Protein AF-A0AAW3DAZ5-F1 (afdb_monomer_lite)

Foldseek 3Di:
DAWDWDKDKDFPDDPDPDPVLVVLVVVLVVVVVVLVCVQVVVCRVVVWGDDPPDPSAAKDADVPSQWGIWGKAAPDGFKIKIWTFGDCVSVVVDDRGIIIIITGTDD

Secondary structure (DSSP, 8-state):
---EEEEEEEESS-----HHHHHHHHHHHHHHHHHHHHHHHHHHHHSSPPPTT-TTSEEEEEEETTEEEEEEEE-SSSEEEEEEEE-GGGSTTSSS-EEEEEEEEE-

Sequence (107 aa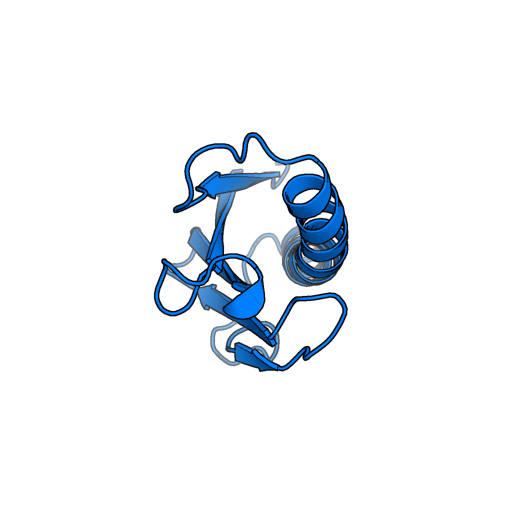):
MIVVVAIVATIAIPMYSNYKTRAKISVTDAIANNHLNQVTDYTFGKKTFPDEASELWGCREVNRDNVIQVCIERIDSQNAVMKVYIDQDILPNIEQPYYQYNLTLVY

Organism: NCBI:txid28110

InterPro domains:
  IPR045584 Pilin-like [SSF54523] (2-68)

Structure (mmCIF, N/CA/C/O backbone):
data_AF-A0AAW3DAZ5-F1
#
_entry.id   AF-A0AAW3DAZ5-F1
#
loop_
_atom_site.group_PDB
_atom_site.id
_atom_site.type_symbol
_atom_site.label_atom_id
_atom_site.label_alt_id
_atom_site.label_comp_id
_atom_site.label_asym_id
_atom_site.label_entity_id
_atom_site.label_seq_id
_atom_site.pdbx_PDB_ins_code
_atom_site.Cartn_x
_atom_site.Cartn_y
_atom_site.Cartn_z
_atom_site.occupancy
_atom_site.B_iso_or_equiv
_atom_site.auth_seq_id
_atom_site.auth_comp_id
_atom_site.auth_asym_id
_atom_site.auth_atom_id
_atom_site.pdbx_PDB_model_num
ATOM 1 N N . MET A 1 1 ? -20.360 11.809 11.724 1.00 42.84 1 MET A N 1
ATOM 2 C CA . MET A 1 1 ? -18.908 11.552 11.748 1.00 42.84 1 MET A CA 1
ATOM 3 C C . MET A 1 1 ? -18.568 10.839 10.455 1.00 42.84 1 MET A C 1
ATOM 5 O O . MET A 1 1 ? -19.071 9.737 10.245 1.00 42.84 1 MET A O 1
ATOM 9 N N . ILE A 1 2 ? -17.888 11.538 9.551 1.00 45.22 2 ILE A N 1
ATOM 10 C CA . ILE A 1 2 ? -17.533 11.068 8.208 1.00 45.22 2 ILE A CA 1
ATOM 11 C C . ILE A 1 2 ? -16.071 10.651 8.309 1.00 45.22 2 ILE A C 1
ATOM 13 O O . ILE A 1 2 ? -15.248 11.481 8.669 1.00 45.22 2 ILE A O 1
ATOM 17 N N . VAL A 1 3 ? -15.759 9.384 8.038 1.00 46.09 3 VAL A N 1
ATOM 18 C CA . VAL A 1 3 ? -14.363 8.937 7.995 1.00 46.09 3 VAL A CA 1
ATOM 19 C C . VAL A 1 3 ? -13.828 9.255 6.607 1.00 46.09 3 VAL A C 1
ATOM 21 O O . VAL A 1 3 ? -14.299 8.690 5.621 1.00 46.09 3 VAL A O 1
ATOM 24 N N . VAL A 1 4 ? -12.889 10.194 6.530 1.00 53.31 4 VAL A N 1
ATOM 25 C CA . VAL A 1 4 ? -12.209 10.567 5.289 1.00 53.31 4 VAL A CA 1
ATOM 26 C C . VAL A 1 4 ? -10.826 9.938 5.313 1.00 53.31 4 VAL A C 1
ATOM 28 O O . VAL A 1 4 ? -10.054 10.163 6.243 1.00 53.31 4 VAL A O 1
ATOM 31 N N . VAL A 1 5 ? -10.515 9.147 4.287 1.00 56.97 5 VAL A N 1
ATOM 32 C CA . VAL A 1 5 ? -9.157 8.652 4.063 1.00 56.97 5 VAL A CA 1
ATOM 33 C C . VAL A 1 5 ? -8.408 9.725 3.281 1.00 56.97 5 VAL A C 1
ATOM 35 O O . VAL A 1 5 ? -8.648 9.914 2.089 1.00 56.97 5 VAL A O 1
ATOM 38 N N . ALA A 1 6 ? -7.535 10.468 3.958 1.00 53.75 6 ALA A N 1
ATOM 39 C CA . ALA A 1 6 ? -6.648 11.406 3.283 1.00 53.75 6 ALA A CA 1
ATOM 40 C C . ALA A 1 6 ? -5.532 10.611 2.593 1.00 53.75 6 ALA A C 1
ATOM 42 O O . ALA A 1 6 ? -4.808 9.880 3.265 1.00 53.75 6 ALA A O 1
ATOM 43 N N . ILE A 1 7 ? -5.422 10.744 1.265 1.00 57.62 7 ILE A N 1
ATOM 44 C CA . ILE A 1 7 ? -4.390 10.093 0.451 1.00 57.62 7 ILE A CA 1
ATOM 45 C C . ILE A 1 7 ? -3.384 11.154 0.011 1.00 57.62 7 ILE A C 1
ATOM 47 O O . ILE A 1 7 ? -3.686 11.986 -0.845 1.00 57.62 7 ILE A O 1
ATOM 51 N N . VAL A 1 8 ? -2.180 11.126 0.584 1.00 54.31 8 VAL A N 1
ATOM 52 C CA . VAL A 1 8 ? -1.070 11.980 0.133 1.00 54.31 8 VAL A CA 1
ATOM 53 C C . VAL A 1 8 ? -0.104 11.122 -0.669 1.00 54.31 8 VAL A C 1
ATOM 55 O O . VAL A 1 8 ? 0.611 10.295 -0.103 1.00 54.31 8 VAL A O 1
ATOM 58 N N . ALA A 1 9 ? -0.098 11.310 -1.989 1.00 51.22 9 ALA A N 1
ATOM 59 C CA . ALA A 1 9 ? 0.868 10.672 -2.871 1.00 51.22 9 ALA A CA 1
ATOM 60 C C . ALA A 1 9 ? 2.204 11.431 -2.797 1.00 51.22 9 ALA A C 1
ATOM 62 O O . ALA A 1 9 ? 2.365 12.500 -3.388 1.00 51.22 9 ALA A O 1
ATOM 63 N N . THR A 1 10 ? 3.166 10.891 -2.053 1.00 51.62 10 THR A N 1
ATOM 64 C CA . THR A 1 10 ? 4.558 11.359 -2.062 1.00 51.62 10 THR A CA 1
ATOM 65 C C . THR A 1 10 ? 5.318 10.549 -3.097 1.00 51.62 10 THR A C 1
ATOM 67 O O . THR A 1 10 ? 5.644 9.380 -2.894 1.00 51.62 10 THR A O 1
ATOM 70 N N . ILE A 1 11 ? 5.576 11.173 -4.242 1.00 54.03 11 ILE A N 1
ATOM 71 C CA . ILE A 1 11 ? 6.433 10.600 -5.270 1.00 54.03 11 ILE A CA 1
ATOM 72 C C . ILE A 1 11 ? 7.887 10.796 -4.829 1.00 54.03 11 ILE A C 1
ATOM 74 O O . ILE A 1 11 ? 8.337 11.928 -4.679 1.00 54.03 11 ILE A O 1
ATOM 78 N N . ALA A 1 12 ? 8.657 9.715 -4.665 1.00 47.22 12 ALA A N 1
ATOM 79 C CA . ALA A 1 12 ? 10.118 9.794 -4.495 1.00 47.22 12 ALA A CA 1
ATOM 80 C C . ALA A 1 12 ? 10.827 10.281 -5.776 1.00 47.22 12 ALA A C 1
ATOM 82 O O . ALA A 1 12 ? 12.042 10.166 -5.924 1.00 47.22 12 ALA A O 1
ATOM 83 N N . ILE A 1 13 ? 10.049 10.777 -6.738 1.00 52.94 13 ILE A N 1
ATOM 84 C CA . ILE A 1 13 ? 10.444 10.891 -8.113 1.00 52.94 13 ILE A CA 1
ATOM 85 C C . ILE A 1 13 ? 10.060 12.241 -8.704 1.00 52.94 13 ILE A C 1
ATOM 87 O O . ILE A 1 13 ? 8.883 12.604 -8.677 1.00 52.94 13 ILE A O 1
ATOM 91 N N . PRO A 1 14 ? 11.044 13.016 -9.204 1.00 45.50 14 PRO A N 1
ATOM 92 C CA . PRO A 1 14 ? 10.798 14.355 -9.711 1.00 45.50 14 PRO A CA 1
ATOM 93 C C . PRO A 1 14 ? 9.784 14.258 -10.848 1.00 45.50 14 PRO A C 1
ATOM 95 O O . PRO A 1 14 ? 9.947 13.428 -11.740 1.00 45.50 14 PRO A O 1
ATOM 98 N N . MET A 1 15 ? 8.727 15.077 -10.784 1.00 45.53 15 MET A N 1
ATOM 99 C CA . MET A 1 15 ? 7.636 15.133 -11.766 1.00 45.53 15 MET A CA 1
ATOM 100 C C . MET A 1 15 ? 8.164 14.917 -13.190 1.00 45.53 15 MET A C 1
ATOM 102 O O . MET A 1 15 ? 8.833 15.776 -13.766 1.00 45.53 15 MET A O 1
ATOM 106 N N . TYR A 1 16 ? 7.905 13.730 -13.741 1.00 52.22 16 TYR A N 1
ATOM 107 C CA . TYR A 1 16 ? 8.557 13.290 -14.964 1.00 52.22 16 TYR A CA 1
ATOM 108 C C . TYR A 1 16 ? 8.080 14.076 -16.182 1.00 52.22 16 TYR A C 1
ATOM 110 O O . TYR A 1 16 ? 6.927 13.988 -16.600 1.00 52.22 16 TYR A O 1
ATOM 118 N N . SER A 1 17 ? 9.032 14.782 -16.790 1.00 46.97 17 SER A N 1
ATOM 119 C CA . SER A 1 17 ? 8.951 15.527 -18.054 1.00 46.97 17 SER A CA 1
ATOM 120 C C . SER A 1 17 ? 8.493 14.685 -19.269 1.00 46.97 17 SER A C 1
ATOM 122 O O . SER A 1 17 ? 8.107 15.232 -20.300 1.00 46.97 17 SER A O 1
ATOM 124 N N . ASN A 1 18 ? 8.473 13.347 -19.172 1.00 58.38 18 ASN A N 1
ATOM 125 C CA . ASN A 1 18 ? 8.263 12.461 -20.319 1.00 58.38 18 ASN A CA 1
ATOM 126 C C . ASN A 1 18 ? 6.845 11.855 -20.367 1.00 58.38 18 ASN A C 1
ATOM 128 O O . ASN A 1 18 ? 6.394 11.194 -19.428 1.00 58.38 18 ASN A O 1
ATOM 132 N N . TYR A 1 19 ? 6.146 12.034 -21.495 1.00 55.97 19 TYR A N 1
ATOM 133 C CA . TYR A 1 19 ? 4.758 11.588 -21.683 1.00 55.97 19 TYR A CA 1
ATOM 134 C C . TYR A 1 19 ? 4.584 10.068 -21.530 1.00 55.97 19 TYR A C 1
ATOM 136 O O . TYR A 1 19 ? 3.567 9.619 -21.004 1.00 55.97 19 TYR A O 1
ATOM 144 N N . LYS A 1 20 ? 5.582 9.272 -21.948 1.00 60.66 20 LYS A N 1
ATOM 145 C CA . LYS A 1 20 ? 5.546 7.806 -21.818 1.00 60.66 20 LYS A CA 1
ATOM 146 C C . LYS A 1 20 ? 5.566 7.376 -20.357 1.00 60.66 20 LYS A C 1
ATOM 148 O O . LYS A 1 20 ? 4.846 6.457 -19.983 1.00 60.66 20 LYS A O 1
ATOM 153 N N . THR A 1 21 ? 6.351 8.064 -19.534 1.00 63.06 21 THR A N 1
ATOM 154 C CA . THR A 1 21 ? 6.418 7.811 -18.094 1.00 63.06 21 THR A CA 1
ATOM 155 C C . THR A 1 21 ? 5.079 8.152 -17.447 1.00 63.06 21 THR A C 1
ATOM 157 O O . THR A 1 21 ? 4.530 7.321 -16.740 1.00 63.06 21 THR A O 1
ATOM 160 N N . ARG A 1 22 ? 4.467 9.295 -17.790 1.00 64.31 22 ARG A N 1
ATOM 161 C CA . ARG A 1 22 ? 3.127 9.666 -17.288 1.00 64.31 22 ARG A CA 1
ATOM 162 C C . ARG A 1 22 ? 2.042 8.656 -17.678 1.00 64.31 22 ARG A C 1
ATOM 164 O O . ARG A 1 22 ? 1.198 8.332 -16.852 1.00 64.31 22 ARG A O 1
ATOM 171 N N . ALA A 1 23 ? 2.078 8.132 -18.904 1.00 63.06 23 ALA A N 1
ATOM 172 C CA . ALA A 1 23 ? 1.124 7.118 -19.353 1.00 63.06 23 ALA A CA 1
ATOM 173 C C . ALA A 1 23 ? 1.283 5.792 -18.592 1.00 63.06 23 ALA A C 1
ATOM 175 O O . ALA A 1 23 ? 0.288 5.225 -18.155 1.00 63.06 23 ALA A O 1
ATOM 176 N N . LYS A 1 24 ? 2.522 5.326 -18.378 1.00 66.00 24 LYS A N 1
ATOM 177 C CA . LYS A 1 24 ? 2.794 4.123 -17.574 1.00 66.00 24 LYS A CA 1
ATOM 178 C C . LYS A 1 24 ? 2.336 4.291 -16.120 1.00 66.00 24 LYS A C 1
ATOM 180 O O . LYS A 1 24 ? 1.704 3.390 -15.582 1.00 66.00 24 LYS A O 1
ATOM 185 N N . ILE A 1 25 ? 2.564 5.470 -15.536 1.00 65.62 25 ILE A N 1
ATOM 186 C CA . ILE A 1 25 ? 2.115 5.821 -14.178 1.00 65.62 25 ILE A CA 1
ATOM 187 C C . ILE A 1 25 ? 0.593 5.822 -14.068 1.00 65.62 25 ILE A C 1
ATOM 189 O O . ILE A 1 25 ? 0.054 5.309 -13.099 1.00 65.62 25 ILE A O 1
ATOM 193 N N . SER A 1 26 ? -0.120 6.345 -15.066 1.00 66.06 26 SER A N 1
ATOM 194 C CA . SER A 1 26 ? -1.586 6.364 -15.026 1.00 66.06 26 SER A CA 1
ATOM 195 C C . SER A 1 26 ? -2.193 4.962 -14.907 1.00 66.06 26 SER A C 1
ATOM 197 O O . SER A 1 26 ? -3.281 4.819 -14.353 1.00 66.06 26 SER A O 1
ATOM 199 N N . VAL A 1 27 ? -1.517 3.930 -15.424 1.00 68.38 27 VAL A N 1
ATOM 200 C CA . VAL A 1 27 ? -1.960 2.539 -15.256 1.00 68.38 27 VAL A CA 1
ATOM 201 C C . VAL A 1 27 ? -1.598 2.016 -13.863 1.00 68.38 27 VAL A C 1
ATOM 203 O O . VAL A 1 27 ? -2.402 1.327 -13.235 1.00 68.38 27 VAL A O 1
ATOM 206 N N . THR A 1 28 ? -0.441 2.419 -13.331 1.00 69.06 28 THR A N 1
ATOM 207 C CA . THR A 1 28 ? -0.055 2.185 -11.933 1.00 69.06 28 THR A CA 1
ATOM 208 C C . THR A 1 28 ? -1.068 2.776 -10.946 1.00 69.06 28 THR A C 1
ATOM 210 O O . THR A 1 28 ? -1.438 2.099 -9.989 1.00 69.06 28 THR A O 1
ATOM 213 N N . ASP A 1 29 ? -1.591 3.977 -11.209 1.00 70.31 29 ASP A N 1
ATOM 214 C CA . ASP A 1 29 ? -2.625 4.619 -10.386 1.00 70.31 29 ASP A CA 1
ATOM 215 C C . ASP A 1 29 ? -3.931 3.812 -10.356 1.00 70.31 29 ASP A C 1
ATOM 217 O O . ASP A 1 29 ? -4.598 3.754 -9.326 1.00 70.31 29 ASP A O 1
ATOM 221 N N . ALA A 1 30 ? -4.312 3.150 -11.4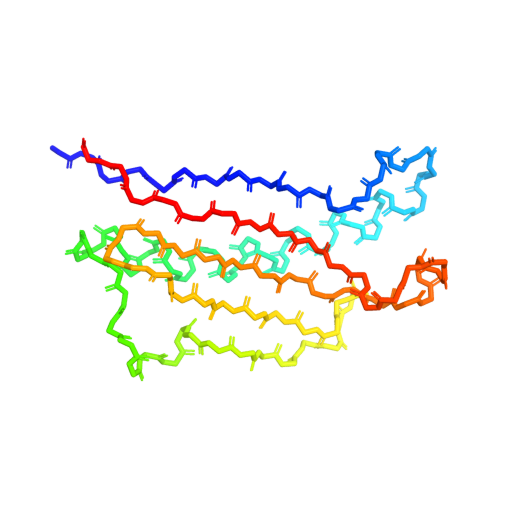53 1.00 76.88 30 ALA A N 1
ATOM 222 C CA . ALA A 1 30 ? -5.509 2.308 -11.475 1.00 76.88 30 ALA A CA 1
ATOM 223 C C . ALA A 1 30 ? -5.361 1.079 -10.557 1.00 76.88 30 ALA A C 1
ATOM 225 O O . ALA A 1 30 ? -6.295 0.724 -9.834 1.00 76.88 30 ALA A O 1
ATOM 226 N N . ILE A 1 31 ? -4.176 0.461 -10.549 1.00 77.88 31 ILE A N 1
ATOM 227 C CA . ILE A 1 31 ? -3.844 -0.666 -9.663 1.00 77.88 31 ILE A CA 1
ATOM 228 C C . ILE A 1 31 ? -3.794 -0.195 -8.204 1.00 77.88 31 ILE A C 1
ATOM 230 O O . ILE A 1 31 ? -4.410 -0.815 -7.335 1.00 77.88 31 ILE A O 1
ATOM 234 N N . ALA A 1 32 ? -3.127 0.934 -7.952 1.00 75.12 32 ALA A N 1
ATOM 235 C CA . ALA A 1 32 ? -3.056 1.574 -6.644 1.00 75.12 32 ALA A CA 1
ATOM 236 C C . ALA A 1 32 ? -4.461 1.870 -6.091 1.00 75.12 32 ALA A C 1
ATOM 238 O O . ALA A 1 32 ? -4.786 1.468 -4.977 1.00 75.12 32 ALA A O 1
ATOM 239 N N . ASN A 1 33 ? -5.329 2.490 -6.895 1.00 79.94 33 ASN A N 1
ATOM 240 C CA . ASN A 1 33 ? -6.701 2.823 -6.511 1.00 79.94 33 ASN A CA 1
ATOM 241 C C . ASN A 1 33 ? -7.543 1.588 -6.192 1.00 79.94 33 ASN A C 1
ATOM 243 O O . ASN A 1 33 ? -8.341 1.626 -5.262 1.00 79.94 33 ASN A O 1
ATOM 247 N N . ASN A 1 34 ? -7.363 0.478 -6.911 1.00 82.88 34 ASN A N 1
ATOM 248 C CA . ASN A 1 34 ? -8.089 -0.753 -6.607 1.00 82.88 34 ASN A CA 1
ATOM 249 C C . ASN A 1 34 ? -7.738 -1.293 -5.207 1.00 82.88 34 ASN A C 1
ATOM 251 O O . ASN A 1 34 ? -8.615 -1.739 -4.470 1.00 82.88 34 ASN A O 1
ATOM 255 N N . HIS A 1 35 ? -6.464 -1.232 -4.817 1.00 80.06 35 HIS A N 1
ATOM 256 C CA . HIS A 1 35 ? -6.027 -1.654 -3.486 1.00 80.06 35 HIS A CA 1
ATOM 257 C C . HIS A 1 35 ? -6.390 -0.647 -2.391 1.00 80.06 35 HIS A C 1
ATOM 259 O O . HIS A 1 35 ? -6.843 -1.056 -1.322 1.00 80.06 35 HIS A O 1
ATOM 265 N N . LEU A 1 36 ? -6.292 0.655 -2.673 1.00 81.25 36 LEU A N 1
ATOM 266 C CA . LEU A 1 36 ? -6.771 1.706 -1.773 1.00 81.25 36 LEU A CA 1
ATOM 267 C C . LEU A 1 36 ? -8.264 1.543 -1.492 1.00 81.25 36 LEU A C 1
ATOM 269 O O . LEU A 1 36 ? -8.648 1.530 -0.328 1.00 81.25 36 LEU A O 1
ATOM 273 N N . ASN A 1 37 ? -9.083 1.317 -2.523 1.00 82.56 37 ASN A N 1
ATOM 274 C CA . ASN A 1 37 ? -10.523 1.114 -2.369 1.00 82.56 37 ASN A CA 1
ATOM 275 C C . ASN A 1 37 ? -10.845 -0.076 -1.460 1.00 82.56 37 ASN A C 1
ATOM 277 O O . ASN A 1 37 ? -11.734 0.041 -0.631 1.00 82.56 37 ASN A O 1
ATOM 281 N N . GLN A 1 38 ? -10.093 -1.181 -1.516 1.00 81.56 38 GLN A N 1
ATOM 282 C CA . GLN A 1 38 ? -10.311 -2.316 -0.604 1.00 81.56 38 GLN A CA 1
ATOM 283 C C . GLN A 1 38 ? -10.084 -1.938 0.869 1.00 81.56 38 GLN A C 1
ATOM 285 O O . GLN A 1 38 ? -10.867 -2.319 1.742 1.00 81.56 38 GLN A O 1
ATOM 290 N N . VAL A 1 39 ? -9.032 -1.163 1.156 1.00 80.50 39 VAL A N 1
ATOM 291 C CA . VAL A 1 39 ? -8.747 -0.672 2.514 1.00 80.50 39 VAL A CA 1
ATOM 292 C C . VAL A 1 39 ? -9.780 0.378 2.931 1.00 80.50 39 VAL A C 1
ATOM 294 O O . VAL A 1 39 ? -10.279 0.347 4.059 1.00 80.50 39 VAL A O 1
ATOM 297 N N . THR A 1 40 ? -10.144 1.292 2.031 1.00 77.69 40 THR A N 1
ATOM 298 C CA . THR A 1 40 ? -11.133 2.345 2.278 1.00 77.69 40 THR A CA 1
ATOM 299 C C . THR A 1 40 ? -12.531 1.774 2.501 1.00 77.69 40 THR A C 1
ATOM 301 O O . THR A 1 40 ? -13.170 2.181 3.463 1.00 77.69 40 THR A O 1
ATOM 304 N N . ASP A 1 41 ? -12.985 0.800 1.712 1.00 80.94 41 ASP A N 1
ATOM 305 C CA . ASP A 1 41 ? -14.300 0.160 1.850 1.00 80.94 41 ASP A CA 1
ATOM 306 C C . ASP A 1 41 ? -14.431 -0.562 3.194 1.00 80.94 41 ASP A C 1
ATOM 308 O O . ASP A 1 41 ? -15.424 -0.390 3.910 1.00 80.94 41 ASP A O 1
ATOM 312 N N . TYR A 1 42 ? -13.392 -1.309 3.592 1.00 79.94 42 TYR A N 1
ATOM 313 C CA . TYR A 1 42 ? -13.337 -1.919 4.921 1.00 79.94 42 TYR A CA 1
ATOM 314 C C . TYR A 1 42 ? -13.465 -0.854 6.014 1.00 79.94 42 TYR A C 1
ATOM 316 O O . TYR A 1 42 ? -14.246 -0.987 6.965 1.00 79.94 42 TYR A O 1
ATOM 324 N N . THR A 1 43 ? -12.705 0.230 5.863 1.00 78.44 43 THR A N 1
ATOM 325 C CA . THR A 1 43 ? -12.630 1.271 6.881 1.00 78.44 43 THR A CA 1
ATOM 326 C C . THR A 1 43 ? -13.890 2.136 6.921 1.00 78.44 43 THR A C 1
ATOM 328 O O . THR A 1 43 ? -14.291 2.573 7.995 1.00 78.44 43 THR A O 1
ATOM 331 N N . PHE A 1 44 ? -14.584 2.336 5.801 1.00 74.44 44 PHE A N 1
ATOM 332 C CA . PHE A 1 44 ? -15.852 3.061 5.755 1.00 74.44 44 PHE A CA 1
ATOM 333 C C . PHE A 1 44 ? -16.949 2.305 6.515 1.00 74.44 44 PHE A C 1
ATOM 335 O O . PHE A 1 44 ? -17.723 2.910 7.258 1.00 74.44 44 PHE A O 1
ATOM 342 N N . GLY A 1 45 ? -16.969 0.972 6.402 1.00 70.38 45 GLY A N 1
ATOM 343 C CA . GLY A 1 45 ? -17.917 0.120 7.120 1.00 70.38 45 GLY A CA 1
ATOM 344 C C . GLY A 1 45 ? -17.657 0.026 8.628 1.00 70.38 45 GLY A C 1
ATOM 345 O O . GLY A 1 45 ? -18.607 -0.022 9.409 1.00 70.38 45 GLY A O 1
ATOM 346 N N . LYS A 1 46 ? -16.385 0.011 9.055 1.00 75.69 46 LYS A N 1
ATOM 347 C CA . LYS A 1 46 ? -16.004 -0.242 10.462 1.00 75.69 46 LYS A CA 1
ATOM 348 C C . LYS A 1 46 ? -15.454 0.963 11.226 1.00 75.69 46 LYS A C 1
ATOM 350 O O . LYS A 1 46 ? -15.343 0.901 12.446 1.00 75.69 46 LYS A O 1
ATOM 355 N N . LYS A 1 47 ? -15.139 2.061 10.535 1.00 76.00 47 LYS A N 1
ATOM 356 C CA . LYS A 1 47 ? -14.464 3.267 11.058 1.00 76.00 47 LYS A CA 1
ATOM 357 C C . LYS A 1 47 ? -13.094 3.006 11.689 1.00 76.00 47 LYS A C 1
ATOM 359 O O . LYS A 1 47 ? -12.583 3.840 12.429 1.00 76.00 47 LYS A O 1
ATOM 364 N N . THR A 1 48 ? -12.501 1.860 11.387 1.00 81.19 48 THR A N 1
ATOM 365 C CA . THR A 1 48 ? -11.179 1.447 11.849 1.00 81.19 48 THR A CA 1
ATOM 366 C C . THR A 1 48 ? -10.447 0.781 10.701 1.00 81.19 48 THR A C 1
ATOM 368 O O . THR A 1 48 ? -11.072 0.146 9.845 1.00 81.19 48 THR A O 1
ATOM 371 N N . PHE A 1 49 ? -9.121 0.867 10.709 1.00 84.12 49 PHE A N 1
ATOM 372 C CA . PHE A 1 49 ? -8.327 0.050 9.807 1.00 84.12 49 PHE A CA 1
ATOM 373 C C . PHE A 1 49 ? -8.518 -1.452 10.080 1.00 84.12 49 PHE A C 1
ATOM 375 O O . PHE A 1 49 ? -8.898 -1.834 11.194 1.00 84.12 49 PHE A O 1
ATOM 382 N N . PRO A 1 50 ? -8.261 -2.308 9.075 1.00 82.88 50 PRO A N 1
ATOM 383 C CA . PRO A 1 50 ? -8.185 -3.750 9.270 1.00 82.88 50 PRO A CA 1
ATOM 384 C C . PRO A 1 50 ? -7.219 -4.146 10.395 1.00 82.88 50 PRO A C 1
ATOM 386 O O . PRO A 1 50 ? -6.203 -3.482 10.635 1.00 82.88 50 PRO A O 1
ATOM 389 N N . ASP A 1 51 ? -7.526 -5.247 11.078 1.00 85.06 51 ASP A N 1
ATOM 390 C CA . ASP A 1 51 ? -6.639 -5.843 12.083 1.00 85.06 51 ASP A CA 1
ATOM 391 C C . ASP A 1 51 ? -5.280 -6.185 11.463 1.00 85.06 51 ASP A C 1
ATOM 393 O O . ASP A 1 51 ? -5.213 -6.452 10.267 1.00 85.06 51 ASP A O 1
ATOM 397 N N . GLU A 1 52 ? -4.196 -6.192 12.242 1.00 78.56 52 GLU A N 1
ATOM 398 C CA . GLU A 1 52 ? -2.834 -6.439 11.723 1.00 78.56 52 GLU A CA 1
ATOM 399 C C . GLU A 1 52 ? -2.686 -7.788 11.003 1.00 78.56 52 GLU A C 1
ATOM 401 O O . GLU A 1 52 ? -1.882 -7.911 10.087 1.00 78.56 52 GLU A O 1
ATOM 406 N N . ALA A 1 53 ? -3.504 -8.781 11.364 1.00 81.25 53 ALA A N 1
ATOM 407 C CA . ALA A 1 53 ? -3.543 -10.089 10.709 1.00 81.25 53 ALA A CA 1
ATOM 408 C C . ALA A 1 53 ? -4.357 -10.112 9.398 1.00 81.25 53 ALA A C 1
ATOM 410 O O . ALA A 1 53 ? -4.507 -11.168 8.787 1.00 81.25 53 ALA A O 1
ATOM 411 N N . SER A 1 54 ? -4.934 -8.983 8.982 1.00 83.81 54 SER A N 1
ATOM 412 C CA . SER A 1 54 ? -5.706 -8.895 7.744 1.00 83.81 54 SER A CA 1
ATOM 413 C C . SER A 1 54 ? -4.821 -9.138 6.526 1.00 83.81 54 SER A C 1
ATOM 415 O O . SER A 1 54 ? -3.756 -8.542 6.389 1.00 83.81 54 SER A O 1
ATOM 417 N N . GLU A 1 55 ? -5.326 -9.918 5.572 1.00 83.38 55 GLU A N 1
ATOM 418 C CA . GLU A 1 55 ? -4.679 -10.135 4.272 1.00 83.38 55 GLU A CA 1
ATOM 419 C C . GLU A 1 55 ? -4.564 -8.851 3.435 1.00 83.38 55 GLU A C 1
ATOM 421 O O . GLU A 1 55 ? -3.884 -8.843 2.410 1.00 83.38 55 GLU A O 1
ATOM 426 N N . LEU A 1 56 ? -5.261 -7.778 3.832 1.00 83.12 56 LEU A N 1
ATOM 427 C CA . LEU A 1 56 ? -5.148 -6.453 3.217 1.00 83.12 56 LEU A CA 1
ATOM 428 C C . LEU A 1 56 ? -3.789 -5.792 3.492 1.00 83.12 56 LEU A C 1
ATOM 430 O O . LEU A 1 56 ? -3.445 -4.828 2.812 1.00 83.12 56 LEU A O 1
ATOM 434 N N . TRP A 1 57 ? -3.029 -6.301 4.463 1.00 87.31 57 TRP A N 1
ATOM 435 C CA . TRP A 1 57 ? -1.664 -5.872 4.740 1.00 87.31 57 TRP A CA 1
ATOM 436 C C . TRP A 1 57 ? -0.636 -6.778 4.065 1.00 87.31 57 TRP A C 1
ATOM 438 O O . TRP A 1 57 ? -0.907 -7.927 3.715 1.00 87.31 57 TRP A O 1
ATOM 448 N N . GLY A 1 58 ? 0.577 -6.254 3.929 1.00 87.62 58 GLY A N 1
ATOM 449 C CA . GLY A 1 58 ? 1.713 -6.948 3.343 1.00 87.62 58 GLY A CA 1
ATOM 450 C C . GLY A 1 58 ? 1.921 -6.626 1.868 1.00 87.62 58 GLY A C 1
ATOM 451 O O . GLY A 1 58 ? 1.273 -5.751 1.288 1.00 87.62 58 GLY A O 1
ATOM 452 N N . CYS A 1 59 ? 2.886 -7.32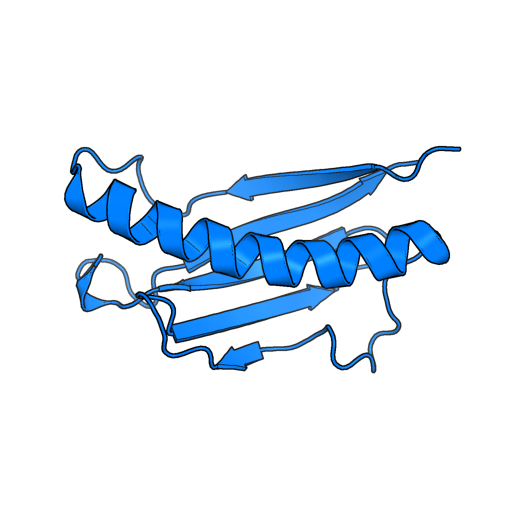4 1.278 1.00 89.00 59 CYS A N 1
ATOM 453 C CA . CYS A 1 59 ? 3.272 -7.170 -0.116 1.00 89.00 59 CYS A CA 1
ATOM 454 C C . CYS A 1 59 ? 2.573 -8.208 -0.990 1.00 89.00 59 CYS A C 1
ATOM 456 O O . CYS A 1 59 ? 2.599 -9.403 -0.698 1.00 89.00 59 CYS A O 1
ATOM 458 N N . ARG A 1 60 ? 1.977 -7.746 -2.086 1.00 86.81 60 ARG A N 1
ATOM 459 C CA . ARG A 1 60 ? 1.394 -8.581 -3.132 1.00 86.81 60 ARG A CA 1
ATOM 460 C C . ARG A 1 60 ? 2.115 -8.311 -4.439 1.00 86.81 60 ARG A C 1
ATOM 462 O O . ARG A 1 60 ? 2.173 -7.168 -4.893 1.00 86.81 60 ARG A O 1
ATOM 469 N N . GLU A 1 61 ? 2.646 -9.364 -5.046 1.00 86.56 61 GLU A N 1
ATOM 470 C CA . GLU A 1 61 ? 3.175 -9.288 -6.402 1.00 86.56 61 GLU A CA 1
ATOM 471 C C . GLU A 1 61 ? 2.024 -9.091 -7.390 1.00 86.56 61 GLU A C 1
ATOM 473 O O . GLU A 1 61 ? 1.010 -9.789 -7.347 1.00 86.56 61 GLU A O 1
ATOM 478 N N . VAL A 1 62 ? 2.186 -8.112 -8.274 1.00 83.56 62 VAL A N 1
ATOM 479 C CA . VAL A 1 62 ? 1.218 -7.784 -9.322 1.00 83.56 62 VAL A CA 1
ATOM 480 C C . VAL A 1 62 ? 1.783 -8.159 -10.688 1.00 83.56 62 VAL A C 1
ATOM 482 O O . VAL A 1 62 ? 1.055 -8.732 -11.496 1.00 83.56 62 VAL A O 1
ATOM 485 N N . ASN A 1 63 ? 3.069 -7.867 -10.934 1.00 80.25 63 ASN A N 1
ATOM 486 C CA . ASN A 1 63 ? 3.798 -8.144 -12.180 1.00 80.25 63 ASN A CA 1
ATOM 487 C C . ASN A 1 63 ? 2.990 -7.824 -13.448 1.00 80.25 63 ASN A C 1
ATOM 489 O O . ASN A 1 63 ? 2.953 -8.591 -14.414 1.00 80.25 63 ASN A O 1
ATOM 493 N N . ARG A 1 64 ? 2.296 -6.685 -13.434 1.00 75.38 64 ARG A N 1
ATOM 494 C CA . ARG A 1 64 ? 1.365 -6.289 -14.489 1.00 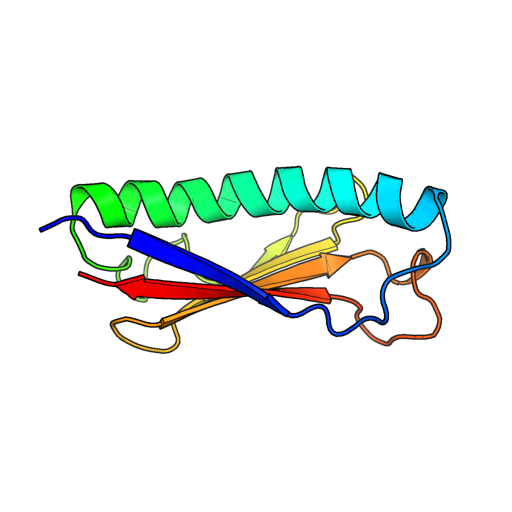75.38 64 ARG A CA 1
ATOM 495 C C . ARG A 1 64 ? 1.442 -4.796 -14.722 1.00 75.38 64 ARG A C 1
ATOM 497 O O . ARG A 1 64 ? 1.550 -4.023 -13.776 1.00 75.38 64 ARG A O 1
ATOM 504 N N . ASP A 1 65 ? 1.348 -4.401 -15.990 1.00 72.12 65 ASP A N 1
ATOM 505 C CA . ASP A 1 65 ? 1.183 -3.004 -16.385 1.00 72.12 65 ASP A CA 1
ATOM 506 C C . ASP A 1 65 ? 2.213 -2.072 -15.724 1.00 72.12 65 ASP A C 1
ATOM 508 O O . ASP A 1 65 ? 1.878 -0.967 -15.303 1.00 72.12 65 ASP A O 1
ATOM 512 N N . ASN A 1 66 ? 3.478 -2.517 -15.677 1.00 77.94 66 ASN A N 1
ATOM 513 C CA . ASN A 1 66 ? 4.626 -1.812 -15.094 1.00 77.94 66 ASN A CA 1
ATOM 514 C C . ASN A 1 66 ? 4.721 -1.816 -13.558 1.00 77.94 66 ASN A C 1
ATOM 516 O O . ASN A 1 66 ? 5.642 -1.205 -13.022 1.00 77.94 66 ASN A O 1
ATOM 520 N N . VAL A 1 67 ? 3.805 -2.480 -12.854 1.00 81.69 67 VAL A N 1
ATOM 521 C CA . VAL A 1 67 ? 3.830 -2.643 -11.396 1.00 81.69 67 VAL A CA 1
ATOM 522 C C . VAL A 1 67 ? 4.384 -4.018 -11.057 1.00 81.69 67 VAL A C 1
ATOM 524 O O . VAL A 1 67 ? 3.831 -5.028 -11.490 1.00 81.69 67 VAL A O 1
ATOM 527 N N . ILE A 1 68 ? 5.451 -4.054 -10.264 1.00 85.88 68 ILE A N 1
ATOM 528 C CA . ILE A 1 68 ? 6.053 -5.301 -9.783 1.00 85.88 68 ILE A CA 1
ATOM 529 C C . ILE A 1 68 ? 5.257 -5.800 -8.579 1.00 85.88 68 ILE A C 1
ATOM 531 O O . ILE A 1 68 ? 4.737 -6.913 -8.576 1.00 85.88 68 ILE A O 1
ATOM 535 N N . GLN A 1 69 ? 5.104 -4.947 -7.568 1.00 87.94 69 GLN A N 1
ATOM 536 C CA . GLN A 1 69 ? 4.493 -5.312 -6.295 1.00 87.94 69 GLN A CA 1
ATOM 537 C C . GLN A 1 69 ? 3.805 -4.109 -5.649 1.00 87.94 69 GLN A C 1
ATOM 539 O O . GLN A 1 69 ? 4.206 -2.959 -5.843 1.00 87.94 69 GLN A O 1
ATOM 544 N N . VAL A 1 70 ? 2.788 -4.380 -4.838 1.00 87.00 70 VAL A N 1
ATOM 545 C CA . VAL A 1 70 ? 2.157 -3.390 -3.964 1.00 87.00 70 VAL A CA 1
ATOM 546 C C . VAL A 1 70 ? 2.284 -3.857 -2.529 1.00 87.00 70 VAL A C 1
ATOM 548 O O . VAL A 1 70 ? 1.834 -4.947 -2.195 1.00 87.00 70 VAL A O 1
ATOM 551 N N . CYS A 1 71 ? 2.880 -3.027 -1.685 1.00 88.44 71 CYS A N 1
ATOM 552 C CA . CYS A 1 71 ? 3.024 -3.270 -0.258 1.00 88.44 71 CYS A CA 1
ATOM 553 C C . CYS A 1 71 ? 2.152 -2.293 0.516 1.00 88.44 71 CYS A C 1
ATOM 555 O O . CYS A 1 71 ? 2.277 -1.085 0.328 1.00 88.44 71 CYS A O 1
ATOM 557 N N . ILE A 1 72 ? 1.290 -2.803 1.390 1.00 89.25 72 ILE A N 1
ATOM 558 C CA . ILE A 1 72 ? 0.479 -1.984 2.290 1.00 89.25 72 ILE A CA 1
ATOM 559 C C . ILE A 1 72 ? 0.886 -2.308 3.718 1.00 89.25 72 ILE A C 1
ATOM 561 O O . ILE A 1 72 ? 0.824 -3.456 4.153 1.00 89.25 72 ILE A O 1
ATOM 565 N N . GLU A 1 73 ? 1.296 -1.291 4.455 1.00 87.69 73 GLU A N 1
ATOM 566 C CA . GLU A 1 73 ? 1.793 -1.420 5.815 1.00 87.69 73 GLU A CA 1
ATOM 567 C C . GLU A 1 73 ? 0.971 -0.512 6.721 1.00 87.69 73 GLU A C 1
ATOM 569 O O . GLU A 1 73 ? 0.805 0.683 6.463 1.00 87.69 73 GLU A O 1
ATOM 574 N N . ARG A 1 74 ? 0.444 -1.076 7.805 1.00 86.56 74 ARG A N 1
ATOM 575 C CA . ARG A 1 74 ? -0.175 -0.283 8.860 1.00 86.56 74 ARG A CA 1
ATOM 576 C C . ARG A 1 74 ? 0.932 0.323 9.721 1.00 86.56 74 ARG A C 1
ATOM 578 O O . ARG A 1 74 ? 1.802 -0.400 10.194 1.00 86.56 74 ARG A O 1
ATOM 585 N N . ILE A 1 75 ? 0.898 1.640 9.909 1.00 87.75 75 ILE A N 1
ATOM 586 C CA . ILE A 1 75 ? 1.850 2.350 10.772 1.00 87.75 75 ILE A CA 1
ATOM 587 C C . ILE A 1 75 ? 1.309 2.370 12.201 1.00 87.75 75 ILE A C 1
ATOM 589 O O . ILE A 1 75 ? 2.020 2.041 13.144 1.00 87.75 75 ILE A O 1
ATOM 593 N N . ASP A 1 76 ? 0.037 2.740 12.359 1.00 86.94 76 ASP A N 1
ATOM 594 C CA . ASP A 1 76 ? -0.633 2.800 13.653 1.00 86.94 76 ASP A CA 1
ATOM 595 C C . ASP A 1 76 ? -2.164 2.652 13.498 1.00 86.94 76 ASP A C 1
ATOM 597 O O . ASP A 1 76 ? -2.675 2.155 12.495 1.00 86.94 76 ASP A O 1
ATOM 601 N N . SER A 1 77 ? -2.936 3.007 14.528 1.00 83.25 77 SER A N 1
ATOM 602 C CA . SER A 1 77 ? -4.408 2.937 14.505 1.00 83.25 77 SER A CA 1
ATOM 603 C C . SER A 1 77 ? -5.107 3.887 13.523 1.00 83.25 77 SER A C 1
ATOM 605 O O . SER A 1 77 ? -6.274 3.668 13.207 1.00 83.25 77 SER A O 1
ATOM 607 N N . GLN A 1 78 ? -4.409 4.913 13.047 1.00 83.88 78 GLN A N 1
ATOM 608 C CA . GLN A 1 78 ? -4.917 6.003 12.218 1.00 83.88 78 GLN A CA 1
ATOM 609 C C . GLN A 1 78 ? -4.116 6.190 10.935 1.00 83.88 78 GLN A C 1
ATOM 611 O O . GLN A 1 78 ? -4.648 6.751 9.983 1.00 83.88 78 GLN A O 1
ATOM 616 N N . ASN A 1 79 ? -2.875 5.705 10.876 1.00 85.38 79 ASN A N 1
ATOM 617 C CA . ASN A 1 79 ? -2.003 5.843 9.718 1.00 85.38 79 ASN A CA 1
ATOM 618 C C . ASN A 1 79 ? -1.628 4.489 9.110 1.00 85.38 79 ASN A C 1
ATOM 620 O O . ASN A 1 79 ? -1.285 3.531 9.804 1.00 85.38 79 ASN A O 1
ATOM 624 N N . ALA A 1 80 ? -1.650 4.437 7.786 1.00 86.31 80 ALA A N 1
ATOM 625 C CA . ALA A 1 80 ? -1.122 3.353 6.979 1.00 86.31 80 ALA A CA 1
ATOM 626 C C . ALA A 1 80 ? -0.377 3.936 5.775 1.00 86.31 80 ALA A C 1
ATOM 628 O O . ALA A 1 80 ? -0.545 5.099 5.407 1.00 86.31 80 ALA A O 1
ATOM 629 N N . VAL A 1 81 ? 0.466 3.129 5.154 1.00 87.62 81 VAL A N 1
ATOM 630 C CA . VAL A 1 81 ? 1.214 3.505 3.962 1.00 87.62 81 VAL A CA 1
ATOM 631 C C . VAL A 1 81 ? 1.076 2.416 2.918 1.00 87.62 81 VAL A C 1
ATOM 633 O O . VAL A 1 81 ? 1.170 1.232 3.221 1.00 87.62 81 VAL A O 1
ATOM 636 N N . MET A 1 82 ? 0.858 2.819 1.673 1.00 86.06 82 MET A N 1
ATOM 637 C CA . MET A 1 82 ? 0.914 1.926 0.527 1.00 86.06 82 MET A CA 1
ATOM 638 C C . MET A 1 82 ? 2.071 2.336 -0.375 1.00 86.06 82 MET A C 1
ATOM 640 O O . MET A 1 82 ? 2.144 3.480 -0.817 1.00 86.06 82 MET A O 1
ATOM 644 N N . LYS A 1 83 ? 2.959 1.392 -0.670 1.00 86.81 83 LYS A N 1
ATOM 645 C CA . LYS A 1 83 ? 4.072 1.535 -1.605 1.00 86.81 83 LYS A CA 1
ATOM 646 C C . LYS A 1 83 ? 3.790 0.695 -2.841 1.00 86.81 83 LYS A C 1
ATOM 648 O O . LYS A 1 83 ? 3.598 -0.514 -2.746 1.00 86.81 83 LYS A O 1
ATOM 653 N N . VAL A 1 84 ? 3.770 1.331 -4.001 1.00 85.19 84 VAL A N 1
ATOM 654 C CA . VAL A 1 84 ? 3.550 0.683 -5.294 1.00 85.19 84 VAL A CA 1
ATOM 655 C C . VAL A 1 84 ? 4.864 0.693 -6.047 1.00 85.19 84 VAL A C 1
ATOM 657 O O . VAL A 1 84 ? 5.296 1.742 -6.521 1.00 85.19 84 VAL A O 1
ATOM 660 N N . TYR A 1 85 ? 5.513 -0.461 -6.121 1.00 84.75 85 TYR A N 1
ATOM 661 C CA . TYR A 1 85 ? 6.796 -0.620 -6.788 1.00 84.75 85 TYR A CA 1
ATOM 662 C C . TYR A 1 85 ? 6.573 -0.822 -8.276 1.00 84.75 85 TYR A C 1
ATOM 664 O O . TYR A 1 85 ? 5.785 -1.676 -8.694 1.00 84.75 85 TYR A O 1
ATOM 672 N N . ILE A 1 86 ? 7.290 -0.041 -9.068 1.00 82.44 86 ILE A N 1
ATOM 673 C CA . ILE A 1 86 ? 7.232 -0.100 -10.518 1.00 82.44 86 ILE A CA 1
ATOM 674 C C . ILE A 1 86 ? 8.503 -0.711 -11.085 1.00 82.44 86 ILE A C 1
ATOM 676 O O . ILE A 1 86 ? 9.520 -0.837 -10.404 1.00 82.44 86 ILE A O 1
ATOM 680 N N . ASP A 1 87 ? 8.419 -1.102 -12.347 1.00 80.50 87 ASP A N 1
ATOM 681 C CA . ASP A 1 87 ? 9.537 -1.686 -13.060 1.00 80.50 87 ASP A CA 1
ATOM 682 C C . ASP A 1 87 ? 10.739 -0.729 -13.104 1.00 80.50 87 ASP A C 1
ATOM 684 O O . ASP A 1 87 ? 10.607 0.450 -13.463 1.00 80.50 87 ASP A O 1
ATOM 688 N N . GLN A 1 88 ? 11.919 -1.244 -12.750 1.00 75.69 88 GLN A N 1
ATOM 689 C CA . GLN A 1 88 ? 13.168 -0.490 -12.788 1.00 75.69 88 GLN A CA 1
ATOM 690 C C . GLN A 1 88 ? 13.510 -0.044 -14.215 1.00 75.69 88 GLN A C 1
ATOM 692 O O . GLN A 1 88 ? 14.101 1.020 -14.381 1.00 75.69 88 GLN A O 1
ATOM 697 N N . ASP A 1 89 ? 13.054 -0.754 -15.252 1.00 75.38 89 ASP A N 1
ATOM 698 C CA . ASP A 1 89 ? 13.227 -0.341 -16.652 1.00 75.38 89 ASP A CA 1
ATOM 699 C C . ASP A 1 89 ? 12.584 1.020 -16.971 1.00 75.38 89 ASP A C 1
ATOM 701 O O . ASP A 1 89 ? 12.932 1.688 -17.948 1.00 75.38 89 ASP A O 1
ATOM 705 N N . ILE A 1 90 ? 11.629 1.470 -16.156 1.00 73.19 90 ILE A N 1
ATOM 706 C CA . ILE A 1 90 ? 10.972 2.770 -16.338 1.00 73.19 90 ILE A CA 1
ATOM 707 C C . ILE A 1 90 ? 11.855 3.880 -15.800 1.00 73.19 90 ILE A C 1
ATOM 709 O O . ILE A 1 90 ? 11.884 4.967 -16.378 1.00 73.19 90 ILE A O 1
ATOM 713 N N . LEU A 1 91 ? 12.557 3.599 -14.702 1.00 72.25 91 LEU A N 1
ATOM 714 C CA . LEU A 1 91 ? 13.392 4.530 -13.958 1.00 72.25 91 LEU A CA 1
ATOM 715 C C . LEU A 1 91 ? 14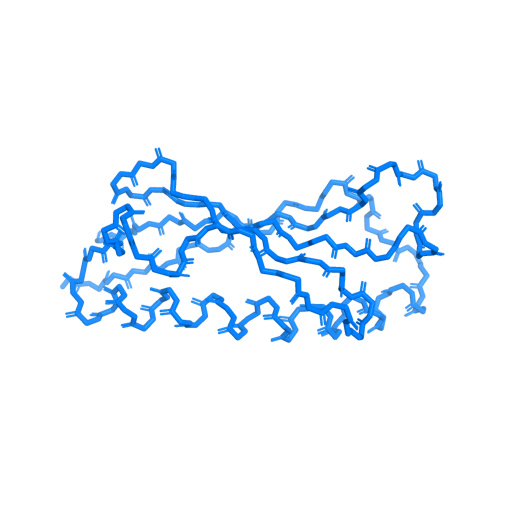.717 3.860 -13.592 1.00 72.25 91 LEU A C 1
ATOM 717 O O . LEU A 1 91 ? 14.982 3.614 -12.417 1.00 72.25 91 LEU A O 1
ATOM 721 N N . PRO A 1 92 ? 15.583 3.611 -14.586 1.00 70.69 92 PRO A N 1
ATOM 722 C CA . PRO A 1 92 ? 16.792 2.808 -14.395 1.00 70.69 92 PRO A CA 1
ATOM 723 C C . PRO A 1 92 ? 17.796 3.448 -13.429 1.00 70.69 92 PRO A C 1
ATOM 725 O O . PRO A 1 92 ? 18.642 2.759 -12.867 1.00 70.69 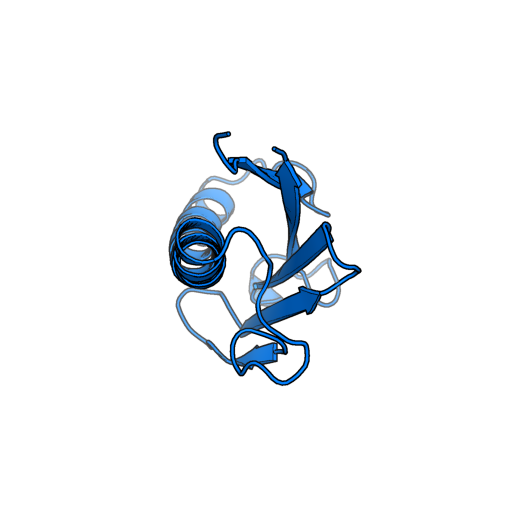92 PRO A O 1
ATOM 728 N N . ASN A 1 93 ? 17.687 4.762 -13.213 1.00 73.31 93 ASN A N 1
ATOM 729 C CA . ASN A 1 93 ? 18.547 5.533 -12.314 1.00 73.31 93 ASN A CA 1
ATOM 730 C C . ASN A 1 93 ? 18.093 5.493 -10.846 1.00 73.31 93 ASN A C 1
ATOM 732 O O . ASN A 1 93 ? 18.688 6.173 -10.013 1.00 73.31 93 ASN A O 1
ATOM 736 N N . ILE A 1 94 ? 17.008 4.781 -10.537 1.00 71.12 94 ILE A N 1
ATOM 737 C CA . ILE A 1 94 ? 16.437 4.693 -9.196 1.00 71.12 94 ILE A CA 1
ATOM 738 C C . ILE A 1 94 ? 16.357 3.223 -8.831 1.00 71.12 94 ILE A C 1
ATOM 740 O O . ILE A 1 94 ? 15.742 2.429 -9.536 1.00 71.12 94 ILE A O 1
ATOM 744 N N . GLU A 1 95 ? 17.000 2.866 -7.729 1.00 73.44 95 GLU A N 1
ATOM 745 C CA . GLU A 1 95 ? 16.946 1.514 -7.198 1.00 73.44 95 GLU A CA 1
ATOM 746 C C . GLU A 1 95 ? 15.568 1.284 -6.563 1.00 73.44 95 GLU A C 1
ATOM 748 O O . GLU A 1 95 ? 15.135 2.066 -5.718 1.00 73.44 95 GLU A O 1
ATOM 753 N N . GLN A 1 96 ? 14.864 0.242 -7.017 1.00 73.38 96 GLN A N 1
ATOM 754 C CA . GLN A 1 96 ? 13.510 -0.116 -6.569 1.00 73.38 96 GLN A CA 1
ATOM 755 C C . GLN A 1 96 ? 12.515 1.064 -6.592 1.00 73.38 96 GLN A C 1
ATOM 757 O O . GLN A 1 96 ? 12.006 1.467 -5.545 1.00 73.38 96 GLN A O 1
ATOM 762 N N . PRO A 1 97 ? 12.212 1.640 -7.769 1.00 78.25 97 PRO A N 1
ATOM 763 C CA . PRO A 1 97 ? 11.345 2.808 -7.855 1.00 78.25 97 PRO A CA 1
ATOM 764 C C . PRO A 1 97 ? 9.932 2.499 -7.340 1.00 78.25 97 PRO A C 1
ATOM 766 O O . PRO A 1 97 ? 9.310 1.521 -7.756 1.00 78.25 97 PRO A O 1
ATOM 769 N N . TYR A 1 98 ? 9.402 3.354 -6.458 1.00 79.69 98 TYR A N 1
ATOM 770 C CA . TYR A 1 98 ? 8.052 3.199 -5.913 1.00 79.69 98 TYR A CA 1
ATOM 771 C C . TYR A 1 98 ? 7.294 4.521 -5.757 1.00 79.69 98 TYR A C 1
ATOM 773 O O . TYR A 1 98 ? 7.872 5.600 -5.600 1.00 79.69 98 TYR A O 1
ATOM 781 N N . TYR A 1 99 ? 5.967 4.407 -5.757 1.00 76.88 99 TYR A N 1
ATOM 782 C CA . TYR A 1 99 ? 5.025 5.454 -5.372 1.00 76.88 99 TYR A CA 1
ATOM 783 C C . TYR A 1 99 ? 4.517 5.206 -3.962 1.00 76.88 99 TYR A C 1
ATOM 785 O O . TYR A 1 99 ? 4.084 4.096 -3.664 1.00 76.88 99 TYR A O 1
ATOM 793 N N . GLN A 1 100 ? 4.544 6.225 -3.102 1.00 80.81 100 GLN A N 1
ATOM 794 C CA . GLN A 1 100 ? 4.026 6.118 -1.743 1.00 80.81 100 GLN A CA 1
ATOM 795 C C . GLN A 1 100 ? 2.721 6.891 -1.592 1.00 80.81 100 GLN A C 1
ATOM 797 O O . GLN A 1 100 ? 2.678 8.094 -1.839 1.00 80.81 100 GLN A O 1
ATOM 802 N N . TYR A 1 101 ? 1.693 6.213 -1.102 1.00 79.25 101 TYR A N 1
ATOM 803 C CA . TYR A 1 101 ? 0.407 6.781 -0.731 1.00 79.25 101 TYR A CA 1
ATOM 804 C C . TYR A 1 101 ? 0.265 6.678 0.783 1.00 79.25 101 TYR A C 1
ATOM 806 O O . TYR A 1 101 ? 0.195 5.580 1.337 1.00 79.25 101 TYR A O 1
ATOM 814 N N . ASN A 1 102 ? 0.248 7.822 1.457 1.00 82.00 102 ASN A N 1
ATOM 815 C CA . ASN A 1 102 ? -0.026 7.873 2.888 1.00 82.00 102 ASN A CA 1
ATOM 816 C C . ASN A 1 102 ? -1.536 7.874 3.087 1.00 82.00 102 ASN A C 1
ATOM 818 O O . ASN A 1 102 ? -2.217 8.716 2.509 1.00 82.00 102 ASN A O 1
ATOM 822 N N . LEU A 1 103 ? -2.025 6.928 3.878 1.00 81.75 103 LEU A N 1
ATOM 823 C CA . LEU A 1 103 ? -3.419 6.746 4.251 1.00 81.75 103 LEU A CA 1
ATOM 824 C C . LEU A 1 103 ? -3.589 7.217 5.693 1.00 81.75 103 LEU A C 1
ATOM 826 O O . LEU A 1 103 ? -3.028 6.607 6.602 1.00 81.75 103 LEU A O 1
ATOM 830 N N . THR A 1 104 ? -4.396 8.249 5.917 1.00 83.25 104 THR A N 1
ATOM 831 C CA . THR A 1 104 ? -4.737 8.696 7.275 1.00 83.25 104 THR A CA 1
ATOM 832 C C . THR A 1 104 ? -6.242 8.671 7.483 1.00 83.25 104 THR A C 1
ATOM 834 O O . THR A 1 104 ? -6.995 9.195 6.660 1.00 83.25 104 THR A O 1
ATOM 837 N N . LEU A 1 105 ? -6.678 8.078 8.594 1.00 80.75 105 LEU A N 1
ATOM 838 C CA . LEU A 1 105 ? -8.052 8.142 9.073 1.00 80.75 105 LEU A CA 1
ATOM 839 C C . LEU A 1 105 ? -8.305 9.484 9.742 1.00 80.75 105 LEU A C 1
ATOM 841 O O . LEU A 1 105 ? -7.720 9.799 10.775 1.00 80.75 105 LEU A O 1
ATOM 845 N N . VAL A 1 106 ? -9.208 10.255 9.148 1.00 76.31 106 VAL A N 1
ATOM 846 C CA . VAL A 1 106 ? -9.675 11.536 9.676 1.00 76.31 106 VAL A CA 1
ATOM 847 C C . VAL A 1 106 ? -11.164 11.404 9.992 1.00 76.31 106 VAL A C 1
ATOM 849 O O . VAL A 1 106 ? -11.906 10.851 9.178 1.00 76.31 106 VAL A O 1
ATOM 852 N N . TYR A 1 107 ? -11.602 11.883 11.160 1.00 69.00 107 TYR A N 1
ATOM 853 C CA . TYR A 1 107 ? -12.984 11.765 11.653 1.00 69.00 107 TYR A CA 1
ATOM 854 C C . TYR A 1 107 ? -13.639 13.109 11.964 1.00 69.00 107 TYR A C 1
ATOM 856 O O . TYR A 1 107 ? -12.904 14.018 12.411 1.00 69.00 107 TYR A O 1
#

Radius of gyration: 14.34 Å; chains: 1; bounding box: 38×26×36 Å

pLDDT: mean 74.19, std 12.56, range [42.84, 89.25]